Protein AF-0000000067924666 (afdb_homodimer)

Organism: Mesorhizobium plurifarium (NCBI:txid69974)

Foldseek 3Di:
DAEDEQVVCVVPVVVVLVVQQPPKYFYDDPRHGPDIDHDPVVVVVVVVVVVVVVVVVVVVVCVVVVVVVVVVVVVVVVVVVVVVVVVVD/DAEDEQVVCVVPVVVVLVVQQPPKYFYDDPRHGPDIDHDPVVVVVVVVVVVVVVVVVVVVVCVVVVVVVVVVVVVVVVVVVVVVVVVVD

pLDDT: mean 82.99, std 16.78, range [41.41, 98.75]

Secondary structure (DSSP, 8-state):
-EEEEHHHHHHTHHHHHHHTTTS-EEEEETTEEEEEEE-HHHHHHHHHHHHHHHHHHHHHHHHHHHHHHHHHHHHHHHHHHHHHHHHT-/-EEEEHHHHHHTHHHHHHHTTTS-EEEEETTEEEEEEE-HHHHHHHHHHHHHHHHHHHHHHHHHHHHHHHHHHHHHHHHHHHHHHHHT-

Solvent-accessible surface area (backbone atoms only — not comparable to full-atom values): 9248 Å² total; per-residue (Å²): 122,45,78,39,47,47,68,57,43,41,73,43,35,76,59,49,55,56,49,18,72,77,37,43,33,36,28,25,50,96,88,35,67,56,23,32,37,30,19,47,67,58,48,52,51,31,50,50,29,43,51,52,53,48,53,54,46,48,50,49,49,46,49,52,52,49,48,51,53,49,54,54,51,52,50,50,54,54,50,51,60,56,52,55,62,62,65,73,107,122,44,79,38,50,47,69,57,44,40,73,42,34,74,58,48,58,55,48,20,72,78,37,44,32,37,29,24,50,96,88,36,67,56,23,32,39,29,18,46,66,57,48,51,52,33,50,50,30,42,51,53,52,48,52,55,47,46,50,49,50,46,48,50,50,48,48,51,52,50,53,53,52,51,50,50,54,54,49,51,60,56,55,57,63,62,61,73,108

InterPro domains:
  IPR006442 Type II toxin-antitoxin system, antitoxin Phd/YefM [PF02604] (1-68)
  IPR036165 YefM-like superfamily [SSF143120] (1-57)

Sequence (178 aa):
MREVPATEFARNFGRYREIVQREPVAVMSHGRPTGYFVSAVEYEDLQRYKNLARQSFATKDLTLDEIEMITNSRMSSEHDHLNALLDEKMREVPATEFARNFGRYREIVQREPVAVMSHGRPTGYFVSAVEYEDLQRYKNLARQSFATKDLTLDEIEMITNSRMSSEHDHLNALLDEK

Structure (mmCIF, N/CA/C/O backbone):
data_AF-0000000067924666-model_v1
#
loop_
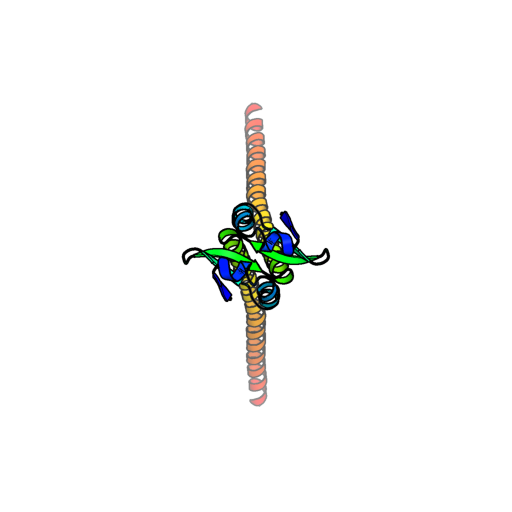_entity.id
_entity.type
_entity.pdbx_description
1 polymer Antitoxin
#
loop_
_atom_site.group_PDB
_atom_site.id
_atom_site.type_symbol
_atom_site.label_atom_id
_atom_site.label_alt_id
_atom_site.label_comp_id
_atom_site.label_asym_id
_atom_site.label_entity_id
_atom_site.label_seq_id
_atom_site.pdbx_PDB_ins_code
_atom_site.Cartn_x
_atom_site.Cartn_y
_atom_site.Cartn_z
_atom_site.occupancy
_atom_site.B_iso_or_equiv
_atom_site.auth_seq_id
_atom_site.auth_comp_id
_atom_site.auth_asym_id
_atom_site.auth_atom_id
_atom_site.pdbx_PDB_model_num
ATOM 1 N N . MET A 1 1 ? 4.555 -6.746 10.297 1 90.94 1 MET A N 1
ATOM 2 C CA . MET A 1 1 ? 4.695 -7.008 8.867 1 90.94 1 MET A CA 1
ATOM 3 C C . MET A 1 1 ? 5.344 -8.367 8.617 1 90.94 1 MET A C 1
ATOM 5 O O . MET A 1 1 ? 6.219 -8.789 9.383 1 90.94 1 MET A O 1
ATOM 9 N N . ARG A 1 2 ? 4.875 -9.156 7.492 1 96.62 2 ARG A N 1
ATOM 10 C CA . ARG A 1 2 ? 5.414 -10.469 7.148 1 96.62 2 ARG A CA 1
ATOM 11 C C . ARG A 1 2 ? 6.266 -10.398 5.887 1 96.62 2 ARG A C 1
ATOM 13 O O . ARG A 1 2 ? 5.879 -9.766 4.902 1 96.62 2 ARG A O 1
ATOM 20 N N . GLU A 1 3 ? 7.445 -11.141 6.012 1 98.31 3 GLU A N 1
ATOM 21 C CA . GLU A 1 3 ? 8.312 -11.227 4.84 1 98.31 3 GLU A CA 1
ATOM 22 C C . GLU A 1 3 ? 8.266 -12.617 4.219 1 98.31 3 GLU A C 1
ATOM 24 O O . GLU A 1 3 ? 8.344 -13.625 4.934 1 98.31 3 GLU A O 1
ATOM 29 N N . VAL A 1 4 ? 8.133 -12.672 2.91 1 98.44 4 VAL A N 1
ATOM 30 C CA . VAL A 1 4 ? 8.008 -13.969 2.242 1 98.44 4 VAL A CA 1
ATOM 31 C C . VAL A 1 4 ? 8.766 -13.938 0.914 1 98.44 4 VAL A C 1
ATOM 33 O O . VAL A 1 4 ? 8.734 -12.922 0.203 1 98.44 4 VAL A O 1
ATOM 36 N N . PRO A 1 5 ? 9.5 -15.016 0.614 1 98.44 5 PRO A N 1
ATOM 37 C CA . PRO A 1 5 ? 10.086 -15.086 -0.726 1 98.44 5 PRO A CA 1
ATOM 38 C C . PRO A 1 5 ? 9.039 -15.039 -1.835 1 98.44 5 PRO A C 1
ATOM 40 O O . PRO A 1 5 ? 7.953 -15.609 -1.69 1 98.44 5 PRO A O 1
ATOM 43 N N . ALA A 1 6 ? 9.414 -14.383 -2.943 1 98.19 6 ALA A N 1
ATOM 44 C CA . ALA A 1 6 ? 8.508 -14.203 -4.07 1 98.19 6 ALA A CA 1
ATOM 45 C C . ALA A 1 6 ? 7.934 -15.539 -4.539 1 98.19 6 ALA A C 1
ATOM 47 O O . ALA A 1 6 ? 6.742 -15.641 -4.832 1 98.19 6 ALA A O 1
ATOM 48 N N . THR A 1 7 ? 8.758 -16.578 -4.543 1 97.31 7 THR A N 1
ATOM 49 C CA . THR A 1 7 ? 8.352 -17.891 -5.012 1 97.31 7 THR A CA 1
ATOM 50 C C . THR A 1 7 ? 7.316 -18.5 -4.074 1 97.31 7 THR A C 1
ATOM 52 O O . THR A 1 7 ? 6.309 -19.047 -4.523 1 97.31 7 THR A O 1
ATOM 55 N N . GLU A 1 8 ? 7.547 -18.344 -2.854 1 98.12 8 GLU A N 1
ATOM 56 C CA . GLU A 1 8 ? 6.613 -18.859 -1.852 1 98.12 8 GLU A CA 1
ATOM 57 C C . GLU A 1 8 ? 5.297 -18.078 -1.892 1 98.12 8 GLU A C 1
ATOM 59 O O . GLU A 1 8 ? 4.219 -18.688 -1.799 1 98.12 8 GLU A O 1
ATOM 64 N N . PHE A 1 9 ? 5.336 -16.844 -2.061 1 98.62 9 PHE A N 1
ATOM 65 C CA . PHE A 1 9 ? 4.168 -15.977 -2.146 1 98.62 9 PHE A CA 1
ATOM 66 C C . PHE A 1 9 ? 3.264 -16.391 -3.299 1 98.62 9 PHE A C 1
ATOM 68 O O . PHE A 1 9 ? 2.062 -16.594 -3.111 1 98.62 9 PHE A O 1
ATOM 75 N N . ALA A 1 10 ? 3.895 -16.531 -4.43 1 97.69 10 ALA A N 1
ATOM 76 C CA . ALA A 1 10 ? 3.135 -16.859 -5.629 1 97.69 10 ALA A CA 1
ATOM 77 C C . ALA A 1 10 ? 2.523 -18.25 -5.523 1 97.69 10 ALA A C 1
ATOM 79 O O . ALA A 1 10 ? 1.371 -18.469 -5.91 1 97.69 10 ALA A O 1
ATOM 80 N N . ARG A 1 11 ? 3.254 -19.141 -4.922 1 97.81 11 ARG A N 1
ATOM 81 C CA . ARG A 1 11 ? 2.836 -20.531 -4.84 1 97.81 11 ARG A CA 1
ATOM 82 C C . ARG A 1 11 ? 1.691 -20.703 -3.848 1 97.81 11 ARG A C 1
ATOM 84 O O . ARG A 1 11 ? 0.819 -21.562 -4.035 1 97.81 11 ARG A O 1
ATOM 91 N N . ASN A 1 12 ? 1.732 -19.969 -2.844 1 98.06 12 ASN A N 1
ATOM 92 C CA . ASN A 1 12 ? 0.733 -20.078 -1.787 1 98.06 12 ASN A CA 1
ATOM 93 C C . ASN A 1 12 ? -0.087 -18.797 -1.655 1 98.06 12 ASN A C 1
ATOM 95 O O . ASN A 1 12 ? -0.368 -18.344 -0.543 1 98.06 12 ASN A O 1
ATOM 99 N N . PHE A 1 13 ? -0.449 -18.281 -2.746 1 98.31 13 PHE A N 1
ATOM 100 C CA . PHE A 1 13 ? -1.095 -16.984 -2.754 1 98.31 13 PHE A CA 1
ATOM 101 C C . PHE A 1 13 ? -2.375 -17 -1.928 1 98.31 13 PHE A C 1
ATOM 103 O O . PHE A 1 13 ? -2.688 -16.031 -1.228 1 98.31 13 PHE A O 1
ATOM 110 N N . GLY A 1 14 ? -3.143 -18.016 -2.072 1 97.19 14 GLY A N 1
ATOM 111 C CA . GLY A 1 14 ? -4.367 -18.141 -1.299 1 97.19 14 GLY A CA 1
ATOM 112 C C . GLY A 1 14 ? -4.164 -17.906 0.185 1 97.19 14 GLY A C 1
ATOM 113 O O . GLY A 1 14 ? -4.984 -17.25 0.831 1 97.19 14 GLY A O 1
ATOM 114 N N . ARG A 1 15 ? -3.094 -18.406 0.68 1 97.75 15 ARG A N 1
ATOM 115 C CA . ARG A 1 15 ? -2.736 -18.219 2.082 1 97.75 15 ARG A CA 1
ATOM 116 C C . ARG A 1 15 ? -2.412 -16.75 2.377 1 97.75 15 ARG A C 1
ATOM 118 O O . ARG A 1 15 ? -2.889 -16.203 3.367 1 97.75 15 ARG A O 1
ATOM 125 N N . TYR A 1 16 ? -1.692 -16.172 1.519 1 97.94 16 TYR A N 1
ATOM 126 C CA . TYR A 1 16 ? -1.217 -14.812 1.765 1 97.94 16 TYR A CA 1
ATOM 127 C C . TYR A 1 16 ? -2.33 -13.797 1.545 1 97.94 16 TYR A C 1
ATOM 129 O O . TYR A 1 16 ? -2.34 -12.734 2.17 1 97.94 16 TYR A O 1
ATOM 137 N N . ARG A 1 17 ? -3.256 -14.188 0.761 1 97 17 ARG A N 1
ATOM 138 C CA . ARG A 1 17 ? -4.457 -13.367 0.621 1 97 17 ARG A CA 1
ATOM 139 C C . ARG A 1 17 ? -5.199 -13.258 1.949 1 97 17 ARG A C 1
ATOM 141 O O . ARG A 1 17 ? -5.805 -12.219 2.242 1 97 17 ARG A O 1
ATOM 148 N N . GLU A 1 18 ? -5.121 -14.281 2.719 1 97.38 18 GLU A N 1
ATOM 149 C CA . GLU A 1 18 ? -5.727 -14.266 4.047 1 97.38 18 GLU A CA 1
ATOM 150 C C . GLU A 1 18 ? -4.863 -13.5 5.043 1 97.38 18 GLU A C 1
ATOM 152 O O . GLU A 1 18 ? -5.371 -12.672 5.801 1 97.38 18 GLU A O 1
ATOM 157 N N . ILE A 1 19 ? -3.643 -13.703 5.023 1 97.94 19 ILE A N 1
ATOM 158 C CA . ILE A 1 19 ? -2.689 -13.117 5.957 1 97.94 19 ILE A CA 1
ATOM 159 C C . ILE A 1 19 ? -2.697 -11.594 5.82 1 97.94 19 ILE A C 1
ATOM 161 O O . ILE A 1 19 ? -2.625 -10.875 6.82 1 97.94 19 ILE A O 1
ATOM 165 N N . VAL A 1 20 ? -2.9 -11.102 4.684 1 98 20 VAL A N 1
ATOM 166 C CA . VAL A 1 20 ? -2.768 -9.68 4.387 1 98 20 VAL A CA 1
ATOM 167 C C . VAL A 1 20 ? -3.912 -8.906 5.039 1 98 20 VAL A C 1
ATO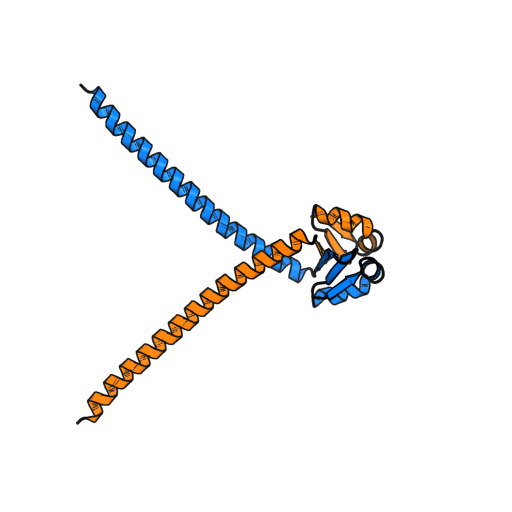M 169 O O . VAL A 1 20 ? -3.812 -7.695 5.246 1 98 20 VAL A O 1
ATOM 172 N N . GLN A 1 21 ? -5.023 -9.594 5.402 1 97.31 21 GLN A N 1
ATOM 173 C CA . GLN A 1 21 ? -6.148 -8.938 6.066 1 97.31 21 GLN A CA 1
ATOM 174 C C . GLN A 1 21 ? -5.781 -8.516 7.484 1 97.31 21 GLN A C 1
ATOM 176 O O . GLN A 1 21 ? -6.461 -7.684 8.086 1 97.31 21 GLN A O 1
ATOM 181 N N . ARG A 1 22 ? -4.68 -9.07 7.945 1 96.81 22 ARG A N 1
ATOM 182 C CA . ARG A 1 22 ? -4.258 -8.773 9.305 1 96.81 22 ARG A CA 1
ATOM 183 C C . ARG A 1 22 ? -2.99 -7.926 9.312 1 96.81 22 ARG A C 1
ATOM 185 O O . ARG A 1 22 ? -2.797 -7.09 10.195 1 96.81 22 ARG A O 1
ATOM 192 N N . GLU A 1 23 ? -2.166 -8.219 8.375 1 97.62 23 GLU A N 1
ATOM 193 C CA . GLU A 1 23 ? -0.906 -7.488 8.305 1 97.62 23 GLU A CA 1
ATOM 194 C C . GLU A 1 23 ? -0.357 -7.477 6.879 1 97.62 23 GLU A C 1
ATOM 196 O O . GLU A 1 23 ? -0.545 -8.438 6.129 1 97.62 23 GLU A O 1
ATOM 201 N N . PRO A 1 24 ? 0.387 -6.434 6.531 1 98.12 24 PRO A N 1
ATOM 202 C CA . PRO A 1 24 ? 0.996 -6.398 5.199 1 98.12 24 PRO A CA 1
ATOM 203 C C . PRO A 1 24 ? 2.043 -7.492 4.996 1 98.12 24 PRO A C 1
ATOM 205 O O . PRO A 1 24 ? 2.645 -7.961 5.969 1 98.12 24 PRO A O 1
ATOM 208 N N . VAL A 1 25 ? 2.207 -7.816 3.693 1 98.69 25 VAL A N 1
ATOM 209 C CA . VAL A 1 25 ? 3.193 -8.836 3.35 1 98.69 25 VAL A CA 1
ATOM 210 C C . VAL A 1 25 ? 4.254 -8.234 2.428 1 98.69 25 V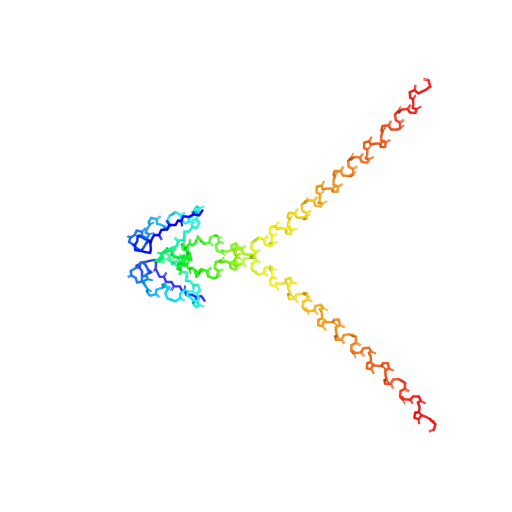AL A C 1
ATOM 212 O O . VAL A 1 25 ? 3.934 -7.73 1.348 1 98.69 25 VAL A O 1
ATOM 215 N N . ALA A 1 26 ? 5.512 -8.336 2.912 1 98.75 26 ALA A N 1
ATOM 216 C CA . ALA A 1 26 ? 6.656 -7.965 2.08 1 98.75 26 ALA A CA 1
ATOM 217 C C . ALA A 1 26 ? 7.113 -9.141 1.225 1 98.75 26 ALA A C 1
ATOM 219 O O . ALA A 1 26 ? 7.508 -10.188 1.752 1 98.75 26 ALA A O 1
ATOM 220 N N . VAL A 1 27 ? 7.008 -8.922 -0.031 1 98.75 27 VAL A N 1
ATOM 221 C CA . VAL A 1 27 ? 7.434 -9.945 -0.974 1 98.75 27 VAL A CA 1
ATOM 222 C C . VAL A 1 27 ? 8.898 -9.727 -1.355 1 98.75 27 VAL A C 1
ATOM 224 O O . VAL A 1 27 ? 9.242 -8.688 -1.927 1 98.75 27 VAL A O 1
ATOM 227 N N . MET A 1 28 ? 9.742 -10.797 -1.06 1 98.62 28 MET A N 1
ATOM 228 C CA . MET A 1 28 ? 11.188 -10.641 -1.137 1 98.62 28 MET A CA 1
ATOM 229 C C . MET A 1 28 ? 11.742 -11.32 -2.385 1 98.62 28 MET A C 1
ATOM 231 O O . MET A 1 28 ? 11.266 -12.391 -2.779 1 98.62 28 MET A O 1
ATOM 235 N N . SER A 1 29 ? 12.656 -10.633 -2.973 1 96.88 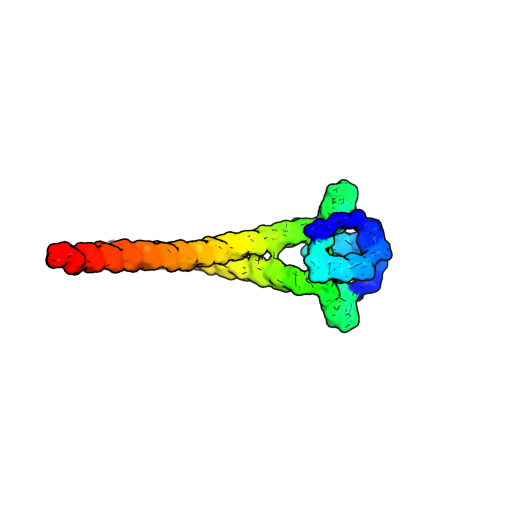29 SER A N 1
ATOM 236 C CA . SER A 1 29 ? 13.484 -11.188 -4.039 1 96.88 29 SER A CA 1
ATOM 237 C C . SER A 1 29 ? 14.961 -10.875 -3.811 1 96.88 29 SER A C 1
ATOM 239 O O . SER A 1 29 ? 15.336 -9.719 -3.605 1 96.88 29 SER A O 1
ATOM 241 N N . HIS A 1 30 ? 15.781 -11.836 -3.828 1 95.44 30 HIS A N 1
ATOM 242 C CA . HIS A 1 30 ? 17.219 -11.703 -3.627 1 95.44 30 HIS A CA 1
ATOM 243 C C . HIS A 1 30 ? 17.531 -10.922 -2.355 1 95.44 30 HIS A C 1
ATOM 245 O O . HIS A 1 30 ? 18.391 -10.039 -2.355 1 95.44 30 HIS A O 1
ATOM 251 N N . GLY A 1 31 ? 16.688 -11.102 -1.442 1 93.69 31 GLY A N 1
ATOM 252 C CA . GLY A 1 31 ? 16.938 -10.523 -0.13 1 93.69 31 GLY A CA 1
ATOM 253 C C . GLY A 1 31 ? 16.406 -9.117 0.015 1 93.69 31 GLY A C 1
ATOM 254 O O . GLY A 1 31 ? 16.625 -8.469 1.042 1 93.69 31 GLY A O 1
ATOM 255 N N . ARG A 1 32 ? 15.711 -8.656 -0.961 1 95.69 32 ARG A N 1
ATOM 256 C CA . ARG A 1 32 ? 15.156 -7.309 -0.929 1 95.69 32 ARG A CA 1
ATOM 257 C C . ARG A 1 32 ? 13.664 -7.324 -1.267 1 95.69 32 ARG A C 1
ATOM 259 O O . ARG A 1 32 ? 13.203 -8.195 -2.006 1 95.69 32 ARG A O 1
ATOM 266 N N . PRO A 1 33 ? 12.977 -6.375 -0.749 1 97.25 33 PRO A N 1
ATOM 267 C CA . PRO A 1 33 ? 11.555 -6.328 -1.11 1 97.25 33 PRO A CA 1
ATOM 268 C C . PRO A 1 33 ? 11.328 -5.914 -2.562 1 97.25 33 PRO A C 1
ATOM 270 O O . PRO A 1 33 ? 11.867 -4.898 -3.008 1 97.25 33 PRO A O 1
ATOM 273 N N . THR A 1 34 ? 10.641 -6.648 -3.203 1 95.81 34 THR A N 1
ATOM 274 C CA . THR A 1 34 ? 10.32 -6.336 -4.59 1 95.81 34 THR A CA 1
ATOM 275 C C . THR A 1 34 ? 8.914 -5.746 -4.699 1 95.81 34 THR A C 1
ATOM 277 O O . THR A 1 34 ? 8.562 -5.152 -5.719 1 95.81 34 THR A O 1
ATOM 280 N N . GLY A 1 35 ? 8.094 -5.941 -3.678 1 98.5 35 GLY A N 1
ATOM 281 C CA . GLY A 1 35 ? 6.742 -5.418 -3.58 1 98.5 35 GLY A CA 1
ATOM 282 C C . GLY A 1 35 ? 6.062 -5.766 -2.271 1 98.5 35 GLY A C 1
ATOM 283 O O . GLY A 1 35 ? 6.613 -6.508 -1.455 1 98.5 35 GLY A O 1
ATOM 284 N N . TYR A 1 36 ? 4.906 -5.148 -2.117 1 98.75 36 TYR A N 1
ATOM 285 C CA . TYR A 1 36 ? 4.098 -5.371 -0.923 1 98.75 36 TYR A CA 1
ATOM 286 C C . TYR A 1 36 ? 2.656 -5.711 -1.294 1 98.75 36 TYR A C 1
ATOM 288 O O . TYR A 1 36 ? 2.082 -5.102 -2.199 1 98.75 36 TYR A O 1
ATOM 296 N N . PHE A 1 37 ? 2.168 -6.664 -0.659 1 98.75 37 PHE A N 1
ATOM 297 C CA . PHE A 1 37 ? 0.76 -7.023 -0.767 1 98.75 37 PHE A CA 1
ATOM 298 C C . PHE A 1 37 ? -0.008 -6.578 0.472 1 98.75 37 PHE A C 1
ATOM 300 O O . PHE A 1 37 ? 0.384 -6.891 1.599 1 98.75 37 PHE A O 1
ATOM 307 N N . VAL A 1 38 ? -1.027 -5.773 0.232 1 98.38 38 VAL A N 1
ATOM 308 C CA . VAL A 1 38 ? -1.782 -5.184 1.33 1 98.38 38 VAL A CA 1
ATOM 309 C C . VAL A 1 38 ? -3.275 -5.418 1.117 1 98.38 38 VAL A C 1
ATOM 311 O O . VAL A 1 38 ? -3.725 -5.609 -0.015 1 98.38 38 VAL A O 1
ATOM 314 N N . SER A 1 39 ? -3.998 -5.379 2.182 1 98.25 39 SER A N 1
ATOM 315 C CA . SER A 1 39 ? -5.445 -5.535 2.08 1 98.25 39 SER A CA 1
ATOM 316 C C . SER A 1 39 ? -6.086 -4.328 1.405 1 98.25 39 SER A C 1
ATOM 318 O O . SER A 1 39 ? -5.465 -3.266 1.305 1 98.25 39 SER A O 1
ATOM 320 N N . ALA A 1 40 ? -7.273 -4.535 1.021 1 97.5 40 ALA A N 1
ATOM 321 C CA . ALA A 1 40 ? -8.023 -3.432 0.43 1 97.5 40 ALA A CA 1
ATOM 322 C C . ALA A 1 40 ? -8.227 -2.303 1.437 1 97.5 40 ALA A C 1
ATOM 324 O O . ALA A 1 40 ? -8.094 -1.125 1.092 1 97.5 40 ALA A O 1
ATOM 325 N N . VAL A 1 41 ? -8.5 -2.631 2.594 1 96.19 41 VAL A N 1
ATOM 326 C CA . VAL A 1 41 ? -8.75 -1.656 3.648 1 96.19 41 VAL A CA 1
ATOM 327 C C . VAL A 1 41 ? -7.488 -0.848 3.922 1 96.19 41 VAL A C 1
ATOM 329 O O . VAL A 1 41 ? -7.523 0.385 3.945 1 96.19 41 VAL A O 1
ATOM 332 N N . GLU A 1 42 ? -6.395 -1.546 4.062 1 95.5 42 GLU A N 1
ATOM 333 C CA . GLU A 1 42 ? -5.129 -0.869 4.328 1 95.5 42 GLU A CA 1
ATOM 334 C C . GLU A 1 42 ? -4.738 0.05 3.172 1 95.5 42 GLU A C 1
ATOM 336 O O . GLU A 1 42 ? -4.254 1.161 3.393 1 95.5 42 GLU A O 1
ATOM 341 N N . TYR A 1 43 ? -4.969 -0.434 2.045 1 97.12 43 TYR A N 1
ATOM 342 C CA . TYR A 1 43 ? -4.629 0.373 0.879 1 97.12 43 TYR A CA 1
ATOM 343 C C . TYR A 1 43 ? -5.457 1.652 0.84 1 97.12 43 TYR A C 1
ATOM 345 O O . TYR A 1 43 ? -4.93 2.73 0.557 1 97.12 43 TYR A O 1
ATOM 353 N N . GLU A 1 44 ? -6.703 1.56 1.11 1 94.69 44 GLU A N 1
ATOM 354 C CA . GLU A 1 44 ? -7.586 2.721 1.124 1 94.69 44 GLU A CA 1
ATOM 355 C C . GLU A 1 44 ? -7.156 3.729 2.186 1 94.69 44 GLU A C 1
ATOM 357 O O . GLU A 1 44 ? -7.18 4.938 1.947 1 94.69 44 GLU A O 1
ATOM 362 N N . ASP A 1 45 ? -6.809 3.221 3.281 1 93.69 45 ASP A N 1
ATOM 363 C CA . ASP A 1 45 ? -6.309 4.086 4.348 1 93.69 45 ASP A CA 1
ATOM 364 C C . ASP A 1 45 ? -5.051 4.832 3.906 1 93.69 45 ASP A C 1
ATOM 366 O O . ASP A 1 45 ? -4.941 6.043 4.105 1 93.69 45 ASP A O 1
ATOM 370 N N . LEU A 1 46 ? -4.16 4.145 3.307 1 94.19 46 LEU A N 1
ATOM 371 C CA . LEU A 1 46 ? -2.906 4.73 2.838 1 94.19 46 LEU A CA 1
ATOM 372 C C . LEU A 1 46 ? -3.168 5.801 1.782 1 94.19 46 LEU A C 1
ATOM 374 O O . LEU A 1 46 ? -2.518 6.848 1.777 1 94.19 46 LEU A O 1
ATOM 378 N N . GLN A 1 47 ? -4.133 5.469 0.953 1 93.75 47 GLN A N 1
ATOM 379 C CA . GLN A 1 47 ? -4.504 6.441 -0.067 1 93.75 47 GLN A CA 1
ATOM 380 C C . GLN A 1 47 ? -5.094 7.699 0.563 1 93.75 47 GLN A C 1
ATOM 382 O O . GLN A 1 47 ? -4.84 8.812 0.095 1 93.75 47 GLN A O 1
ATOM 387 N N . ARG A 1 48 ? -5.879 7.516 1.547 1 92.56 48 ARG A N 1
ATOM 388 C CA . ARG A 1 48 ? -6.465 8.648 2.252 1 92.56 48 ARG A CA 1
ATOM 389 C C . ARG A 1 48 ? -5.379 9.547 2.84 1 92.56 48 ARG A C 1
ATOM 391 O O . ARG A 1 48 ? -5.445 10.773 2.721 1 92.56 48 ARG A O 1
ATOM 398 N N . TYR A 1 49 ? -4.41 8.922 3.406 1 89.25 49 TYR A N 1
ATOM 399 C CA . TYR A 1 49 ? -3.301 9.68 3.98 1 89.25 49 TYR A CA 1
ATOM 400 C C . TYR A 1 49 ? -2.543 10.438 2.898 1 89.25 49 TYR A C 1
ATOM 402 O O . TYR A 1 49 ? -2.141 11.586 3.105 1 89.25 49 TYR A O 1
ATOM 410 N N . LYS A 1 50 ? -2.314 9.836 1.831 1 89.62 50 LYS A N 1
ATOM 411 C CA . LYS A 1 50 ? -1.627 10.461 0.704 1 89.62 50 LYS A CA 1
ATOM 412 C C . LYS A 1 50 ? -2.393 11.68 0.198 1 89.62 50 LYS A C 1
ATOM 414 O O . LYS A 1 50 ? -1.803 12.734 -0.049 1 89.62 50 LYS A O 1
ATOM 419 N N . ASN A 1 51 ? -3.709 11.516 0.131 1 89.69 51 ASN A N 1
ATOM 420 C CA . ASN A 1 51 ? -4.555 12.602 -0.355 1 89.69 51 ASN A CA 1
ATOM 421 C C . ASN A 1 51 ? -4.578 13.773 0.619 1 89.69 51 ASN A C 1
ATOM 423 O O . ASN A 1 51 ? -4.559 14.938 0.201 1 89.69 51 ASN A O 1
ATOM 427 N N . LEU A 1 52 ? -4.59 13.43 1.802 1 83.81 52 LEU A N 1
ATOM 428 C CA . LEU A 1 52 ? -4.562 14.461 2.832 1 83.81 52 LEU A CA 1
ATOM 429 C C . LEU A 1 52 ? -3.264 15.258 2.77 1 83.81 52 LEU A C 1
ATOM 431 O O . LEU A 1 52 ? -3.277 16.484 2.873 1 83.81 52 LEU A O 1
ATOM 435 N N . ALA A 1 53 ? -2.219 14.57 2.572 1 82.31 53 ALA A N 1
ATOM 436 C CA . ALA A 1 53 ? -0.907 15.203 2.496 1 82.31 53 ALA A CA 1
ATOM 437 C C . ALA A 1 53 ? -0.804 16.109 1.268 1 82.31 53 ALA A C 1
ATOM 439 O O . ALA A 1 53 ? -0.204 17.188 1.326 1 82.31 53 ALA A O 1
ATOM 440 N N . ARG A 1 54 ? -1.358 15.734 0.236 1 82.31 54 ARG A N 1
ATOM 441 C CA . ARG A 1 54 ? -1.319 16.5 -1.005 1 82.31 54 ARG A CA 1
ATOM 442 C C . ARG A 1 54 ? -2.154 17.781 -0.89 1 82.31 54 ARG A C 1
ATOM 444 O O . ARG A 1 54 ? -1.779 18.828 -1.422 1 82.31 54 ARG A O 1
ATOM 451 N N . GLN A 1 55 ? -3.264 17.641 -0.297 1 82.38 55 GLN A N 1
ATOM 452 C CA . GLN A 1 55 ? -4.133 18.797 -0.119 1 82.38 55 GLN A CA 1
ATOM 453 C C . GLN A 1 55 ? -3.473 19.844 0.776 1 82.38 55 GLN A C 1
ATOM 455 O O . GLN A 1 55 ? -3.588 21.047 0.522 1 82.38 55 GLN A O 1
ATOM 460 N N . SER A 1 56 ? -2.764 19.359 1.717 1 77.06 56 SER A N 1
ATOM 461 C CA . SER A 1 56 ? -2.076 20.281 2.621 1 77.06 56 SER A CA 1
ATOM 462 C C . SER A 1 56 ? -0.936 21 1.913 1 77.06 56 SER A C 1
ATOM 464 O O . SER A 1 56 ? -0.719 22.188 2.131 1 77.06 56 SER A O 1
ATOM 466 N N . PHE A 1 57 ? -0.301 20.328 1.041 1 71.62 57 PHE A N 1
ATOM 467 C CA . PHE A 1 57 ? 0.802 20.906 0.287 1 71.62 57 PHE A CA 1
ATOM 468 C C . PHE A 1 57 ? 0.28 21.828 -0.809 1 71.62 57 PHE A C 1
ATOM 470 O O . PHE A 1 57 ? 0.879 22.875 -1.09 1 71.62 57 PHE A O 1
ATOM 477 N N . ALA A 1 58 ? -0.764 21.328 -1.343 1 73.88 58 ALA A N 1
ATOM 478 C CA . ALA A 1 58 ? -1.377 22.141 -2.387 1 73.88 58 ALA A CA 1
ATOM 479 C C . ALA A 1 58 ? -1.862 23.484 -1.823 1 73.88 58 ALA A C 1
ATOM 481 O O . ALA A 1 58 ? -1.699 24.531 -2.457 1 73.88 58 ALA A O 1
ATOM 482 N N . THR A 1 59 ? -2.402 23.406 -0.725 1 66.88 59 THR A N 1
ATOM 483 C CA . THR A 1 59 ? -2.859 24.641 -0.099 1 66.88 59 THR A CA 1
ATOM 484 C C . THR A 1 59 ? -1.676 25.531 0.265 1 66.88 59 THR A C 1
ATOM 486 O O . THR A 1 59 ? -1.737 26.75 0.102 1 66.88 59 THR A O 1
ATOM 489 N N . LYS A 1 60 ? -0.619 24.844 0.718 1 67.44 60 LYS A N 1
ATOM 490 C CA . LYS A 1 60 ? 0.565 25.609 1.085 1 67.44 60 LYS A CA 1
ATOM 491 C C . LYS A 1 60 ? 1.21 26.25 -0.143 1 67.44 60 LYS A C 1
ATOM 493 O O . LYS A 1 60 ? 1.64 27.406 -0.099 1 67.44 60 LYS A O 1
ATOM 498 N N . ASP A 1 61 ? 1.25 25.453 -1.153 1 65.62 61 ASP A N 1
ATOM 499 C CA . ASP A 1 61 ? 1.804 25.953 -2.408 1 65.62 61 ASP A CA 1
ATOM 500 C C . ASP A 1 61 ? 0.922 27.047 -2.998 1 65.62 61 ASP A C 1
ATOM 502 O O . ASP A 1 61 ? 1.427 28.016 -3.564 1 65.62 61 ASP A O 1
ATOM 506 N N . LEU A 1 62 ? -0.353 26.797 -2.857 1 64.94 62 LEU A N 1
ATOM 507 C CA . LEU A 1 62 ? -1.297 27.797 -3.326 1 64.94 62 LEU A CA 1
ATOM 508 C C . LEU A 1 62 ? -1.142 29.094 -2.541 1 64.94 62 LEU A C 1
ATOM 510 O O . LEU A 1 62 ? -1.19 30.188 -3.117 1 64.94 62 LEU A O 1
ATOM 514 N N . THR A 1 63 ? -0.873 28.859 -1.296 1 63.19 63 THR A N 1
ATOM 515 C CA . THR A 1 63 ? -0.736 30.031 -0.457 1 63.19 63 THR A CA 1
ATOM 516 C C . THR A 1 63 ? 0.535 30.812 -0.81 1 63.19 63 THR A C 1
ATOM 518 O O . THR A 1 63 ? 0.535 32.031 -0.838 1 63.19 63 THR A O 1
ATOM 521 N N . LEU A 1 64 ? 1.531 30 -1.153 1 61.5 64 LEU A N 1
ATOM 522 C CA . LEU A 1 64 ? 2.779 30.656 -1.522 1 61.5 64 LEU A CA 1
ATOM 523 C C . LEU A 1 64 ? 2.652 31.344 -2.879 1 61.5 64 LEU A C 1
ATOM 525 O O . LEU A 1 64 ? 3.145 32.469 -3.062 1 61.5 64 LEU A O 1
ATOM 529 N N . ASP A 1 65 ? 2.033 30.656 -3.768 1 63.09 65 ASP A N 1
ATOM 530 C CA . ASP A 1 65 ? 1.803 31.25 -5.082 1 63.09 65 ASP A CA 1
ATOM 531 C C . ASP A 1 65 ? 0.834 32.438 -4.992 1 63.09 65 ASP A C 1
ATOM 533 O O . ASP A 1 65 ? 1.011 33.438 -5.676 1 63.09 65 ASP A O 1
ATOM 537 N N . GLU A 1 66 ? -0.119 32.25 -4.176 1 64.56 66 GLU A N 1
ATOM 538 C CA . GLU A 1 66 ? -1.083 33.312 -3.982 1 64.56 66 GLU A CA 1
ATOM 539 C C . GLU A 1 66 ? -0.43 34.531 -3.32 1 64.56 66 GLU A C 1
ATOM 541 O O . GLU A 1 66 ? -0.734 35.688 -3.666 1 64.56 66 GLU A O 1
ATOM 546 N N . ILE A 1 67 ? 0.465 34.375 -2.48 1 64.81 67 ILE A N 1
ATOM 547 C CA . ILE A 1 67 ? 1.195 35.469 -1.836 1 64.81 67 ILE A CA 1
ATOM 548 C C . ILE A 1 67 ? 2.078 36.188 -2.861 1 64.81 67 ILE A C 1
ATOM 550 O O . ILE A 1 67 ? 2.15 37.406 -2.881 1 64.81 67 ILE A O 1
ATOM 554 N N . GLU A 1 68 ? 2.68 35.375 -3.658 1 60.47 68 GLU A N 1
ATOM 555 C CA . GLU A 1 68 ? 3.541 35.969 -4.688 1 60.47 68 GLU A CA 1
ATOM 556 C C . GLU A 1 68 ? 2.729 36.75 -5.715 1 60.47 68 GLU A C 1
ATOM 558 O O . GLU A 1 68 ? 3.158 37.812 -6.176 1 60.47 68 GLU A O 1
ATOM 563 N N . MET A 1 69 ? 1.566 36.281 -6.055 1 62.59 69 MET A N 1
ATOM 564 C CA . MET A 1 69 ? 0.694 36.938 -7.012 1 62.59 69 MET A CA 1
ATOM 565 C C . MET A 1 69 ? 0.165 38.25 -6.441 1 62.59 69 MET A C 1
ATOM 567 O O . MET A 1 69 ? 0.07 39.25 -7.156 1 62.59 69 MET A O 1
ATOM 571 N N . ILE A 1 70 ? -0.052 38.312 -5.234 1 63.16 70 ILE A N 1
ATOM 572 C CA . ILE A 1 70 ? -0.55 39.531 -4.555 1 63.16 70 ILE A CA 1
ATOM 573 C C . ILE A 1 70 ? 0.576 40.531 -4.41 1 63.16 70 ILE A C 1
ATOM 575 O O . ILE A 1 70 ? 0.38 41.719 -4.672 1 63.16 70 ILE A O 1
ATOM 579 N N . THR A 1 71 ? 1.727 40.062 -4.023 1 61.97 71 THR A N 1
ATOM 580 C CA . THR A 1 71 ? 2.863 40.938 -3.861 1 61.97 71 THR A CA 1
ATOM 581 C C . THR A 1 71 ? 3.285 41.531 -5.203 1 61.97 71 THR A C 1
ATOM 583 O O . THR A 1 71 ? 3.59 42.719 -5.297 1 61.97 71 THR A O 1
ATOM 586 N N . ASN A 1 72 ? 3.211 40.75 -6.195 1 63.12 72 ASN A N 1
ATOM 587 C CA . ASN A 1 72 ? 3.586 41.219 -7.527 1 63.12 72 ASN A CA 1
ATOM 588 C C . ASN A 1 72 ? 2.518 42.125 -8.125 1 63.12 72 ASN A C 1
ATOM 590 O O . ASN A 1 72 ? 2.832 43.062 -8.898 1 63.12 72 ASN A O 1
ATOM 594 N N . SER A 1 73 ? 1.316 41.875 -7.844 1 63.44 73 SER A N 1
ATOM 595 C CA . SER A 1 73 ? 0.229 42.719 -8.312 1 63.44 73 SER A CA 1
ATOM 596 C C . SER A 1 73 ? 0.223 44.062 -7.586 1 63.44 73 SER A C 1
ATOM 598 O O . SER A 1 73 ? -0.102 45.094 -8.18 1 63.44 73 SER A O 1
ATOM 600 N N . ARG A 1 74 ? 0.58 44.031 -6.324 1 59.38 74 ARG A N 1
ATOM 601 C CA . ARG A 1 74 ? 0.67 45.281 -5.555 1 59.38 74 ARG A CA 1
ATOM 602 C C . ARG A 1 74 ? 1.858 46.125 -6.008 1 59.38 74 ARG A C 1
ATOM 604 O O . ARG A 1 74 ? 1.788 47.344 -6.012 1 59.38 74 ARG A O 1
ATOM 611 N N . MET A 1 75 ? 2.898 45.531 -6.367 1 59.41 75 MET A N 1
ATOM 612 C CA . MET A 1 75 ? 4.086 46.25 -6.824 1 59.41 75 MET A CA 1
ATOM 613 C C . MET A 1 75 ? 3.848 46.875 -8.195 1 59.41 75 MET A C 1
ATOM 615 O O . MET A 1 75 ? 4.328 47.969 -8.477 1 59.41 75 MET A O 1
ATOM 619 N N . SER A 1 76 ? 3.15 46.188 -8.883 1 62.38 76 SER A N 1
ATOM 620 C CA . SER A 1 76 ? 2.893 46.719 -10.219 1 62.38 76 SER A CA 1
ATOM 621 C C . SER A 1 76 ? 1.948 47.938 -10.148 1 62.38 76 SER A C 1
ATOM 623 O O . SER A 1 76 ? 2.154 48.938 -10.852 1 62.38 76 SER A O 1
ATOM 625 N N . SER A 1 77 ? 0.959 47.906 -9.328 1 61.09 77 SER A N 1
ATOM 626 C CA . SER A 1 77 ? 0.029 49 -9.195 1 61.09 77 SER A CA 1
ATOM 627 C C . SER A 1 77 ? 0.713 50.219 -8.586 1 61.09 77 SER A C 1
ATOM 629 O O . SER A 1 77 ? 0.436 51.375 -8.977 1 61.09 77 SER A O 1
ATOM 631 N N . GLU A 1 78 ? 1.554 50 -7.699 1 60.03 78 GLU A N 1
ATOM 632 C CA . GLU A 1 78 ? 2.266 51.094 -7.055 1 60.03 78 GLU A CA 1
ATOM 633 C C . GLU A 1 78 ? 3.27 51.75 -8.008 1 60.03 78 GLU A C 1
ATOM 635 O O . GLU A 1 78 ? 3.434 52.969 -8.008 1 60.03 78 GLU A O 1
ATOM 640 N N . HIS A 1 79 ? 3.883 51 -8.766 1 65.06 79 HIS A N 1
ATOM 641 C CA . HIS A 1 79 ? 4.816 51.531 -9.742 1 65.06 79 HIS A CA 1
ATOM 642 C C . HIS A 1 79 ? 4.086 52.312 -10.828 1 65.06 79 HIS A C 1
ATOM 644 O O . HIS A 1 79 ? 4.586 53.344 -11.305 1 65.06 79 HIS A O 1
ATOM 650 N N . ASP A 1 80 ? 3.066 51.906 -11.188 1 60.66 80 ASP A N 1
ATOM 651 C CA . ASP A 1 80 ? 2.303 52.594 -12.234 1 60.66 80 ASP A CA 1
ATOM 652 C C . ASP A 1 80 ? 1.81 53.969 -11.766 1 60.66 80 ASP A C 1
ATOM 654 O O . ASP A 1 80 ? 1.835 54.938 -12.523 1 60.66 80 ASP A O 1
ATOM 658 N N . HIS A 1 81 ? 1.325 54.094 -10.633 1 60.66 81 HIS A N 1
ATOM 659 C CA . HIS A 1 81 ? 0.858 55.375 -10.07 1 60.66 81 HIS A CA 1
ATOM 660 C C . HIS A 1 81 ? 2.008 56.344 -9.898 1 60.66 81 HIS A C 1
ATOM 662 O O . HIS A 1 81 ? 1.849 57.531 -10.148 1 60.66 81 HIS A O 1
ATOM 668 N N . LEU A 1 82 ? 3.225 55.812 -9.719 1 58.75 82 LEU A N 1
ATOM 669 C CA . LEU A 1 82 ? 4.379 56.688 -9.547 1 58.75 82 LEU A CA 1
ATOM 670 C C . LEU A 1 82 ? 4.855 57.219 -10.898 1 58.75 82 LEU A C 1
ATOM 672 O O . LEU A 1 82 ? 5.207 58.406 -11.016 1 58.75 82 LEU A O 1
ATOM 676 N N . ASN A 1 83 ? 4.773 56.5 -11.859 1 61.81 83 ASN A N 1
ATOM 677 C CA . ASN A 1 83 ? 5.176 56.906 -13.195 1 61.81 83 ASN A CA 1
ATOM 678 C C . ASN A 1 83 ? 4.172 57.906 -13.797 1 61.81 83 ASN A C 1
ATOM 680 O O . ASN A 1 83 ? 4.559 58.844 -14.5 1 61.81 83 ASN A O 1
ATOM 684 N N . ALA A 1 84 ? 2.998 57.75 -13.547 1 59.59 84 ALA A N 1
ATOM 685 C CA . ALA A 1 84 ? 1.949 58.625 -14.07 1 59.59 84 ALA A CA 1
ATOM 686 C C . ALA A 1 84 ? 2.088 60.031 -13.523 1 59.59 84 ALA A C 1
ATOM 688 O O . ALA A 1 84 ? 1.845 61 -14.234 1 59.59 84 ALA A O 1
ATOM 689 N N . LEU A 1 85 ? 2.568 60.281 -12.375 1 56.47 85 LEU A N 1
ATOM 690 C CA . LEU A 1 85 ? 2.75 61.562 -11.758 1 56.47 85 LEU A CA 1
ATOM 691 C C . LEU A 1 85 ? 3.932 62.312 -12.383 1 56.47 85 LEU A C 1
ATOM 693 O O . LEU A 1 85 ? 3.91 63.531 -12.5 1 56.47 85 LEU A O 1
ATOM 697 N N . LEU A 1 86 ? 4.793 61.625 -12.93 1 61.84 86 LEU A N 1
ATOM 698 C CA . LEU A 1 86 ? 5.98 62.25 -13.477 1 61.84 86 LEU A CA 1
ATOM 699 C C . LEU A 1 86 ? 5.727 62.75 -14.898 1 61.84 86 LEU A C 1
ATOM 701 O O . LEU A 1 86 ? 6.336 63.75 -15.336 1 61.84 86 LEU A O 1
ATOM 705 N N . ASP A 1 87 ? 4.867 62.062 -15.508 1 60.47 87 ASP A N 1
ATOM 706 C CA . ASP A 1 87 ? 4.672 62.469 -16.906 1 60.47 87 ASP A CA 1
ATOM 707 C C . ASP A 1 87 ? 3.801 63.719 -17 1 60.47 87 ASP A C 1
ATOM 709 O O . ASP A 1 87 ? 3.715 64.375 -18.047 1 60.47 87 ASP A O 1
ATOM 713 N N . GLU A 1 88 ? 3.055 64.125 -15.922 1 53 88 GLU A N 1
ATOM 714 C CA . GLU A 1 88 ? 2.25 65.312 -16.062 1 53 88 GLU A CA 1
ATOM 715 C C . GLU A 1 88 ? 3.115 66.562 -15.961 1 53 88 GLU A C 1
ATOM 717 O O . GLU A 1 88 ? 2.613 67.688 -16.094 1 53 88 GLU A O 1
ATOM 722 N N . LYS A 1 89 ? 4.422 66.562 -15.867 1 41.41 89 LYS A N 1
ATOM 723 C CA . LYS A 1 89 ? 4.992 67.875 -16.141 1 41.41 89 LYS A CA 1
ATOM 724 C C . LYS A 1 89 ? 5.176 68.125 -17.656 1 41.41 89 LYS A C 1
ATOM 726 O O . LYS A 1 89 ? 5.461 67.125 -18.375 1 41.41 89 LYS A O 1
ATOM 731 N N . MET B 1 1 ? -4.105 2.674 -12.25 1 90.88 1 MET B N 1
ATOM 732 C CA . MET B 1 1 ? -4.141 1.429 -11.492 1 90.88 1 MET B CA 1
ATOM 733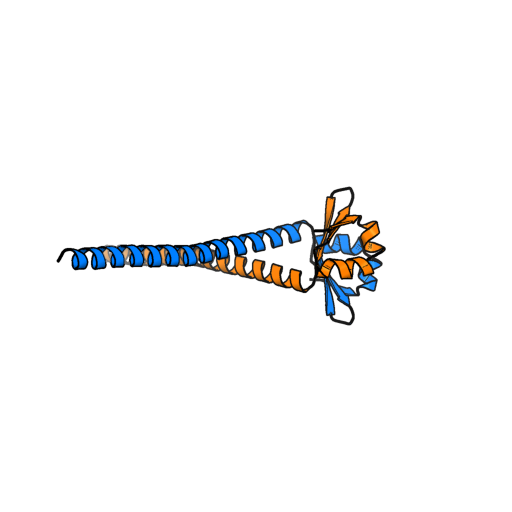 C C . MET B 1 1 ? -4.637 0.276 -12.359 1 90.88 1 MET B C 1
ATOM 735 O O . MET B 1 1 ? -5.504 0.464 -13.211 1 90.88 1 MET B O 1
ATOM 739 N N . ARG B 1 2 ? -4.023 -1.021 -12.172 1 96.69 2 ARG B N 1
ATOM 740 C CA . ARG B 1 2 ? -4.402 -2.205 -12.938 1 96.69 2 ARG B CA 1
ATOM 741 C C . ARG B 1 2 ? -5.199 -3.18 -12.078 1 96.69 2 ARG B C 1
ATOM 743 O O . ARG B 1 2 ? -4.832 -3.445 -10.93 1 96.69 2 ARG B O 1
ATOM 750 N N . GLU B 1 3 ? -6.289 -3.719 -12.766 1 98.31 3 GLU B N 1
ATOM 751 C CA . GLU B 1 3 ? -7.086 -4.734 -12.086 1 98.31 3 GLU B CA 1
ATOM 752 C C . GLU B 1 3 ? -6.863 -6.113 -12.695 1 98.31 3 GLU B C 1
ATOM 754 O O . GLU B 1 3 ? -6.875 -6.266 -13.922 1 98.31 3 GLU B O 1
ATOM 759 N N . VAL B 1 4 ? -6.664 -7.102 -11.844 1 98.44 4 VAL B N 1
ATOM 760 C CA . VAL B 1 4 ? -6.375 -8.445 -12.344 1 98.44 4 VAL B CA 1
ATOM 761 C C . VAL B 1 4 ? -7.059 -9.484 -11.461 1 98.44 4 VAL B C 1
ATOM 763 O O . VAL B 1 4 ? -7.109 -9.328 -10.234 1 98.44 4 VAL B O 1
ATOM 766 N N . PRO B 1 5 ? -7.664 -10.508 -12.094 1 98.44 5 PRO B N 1
ATOM 767 C CA . PRO B 1 5 ? -8.172 -11.609 -11.266 1 98.44 5 PRO B CA 1
ATOM 768 C C . PRO B 1 5 ? -7.086 -12.273 -10.43 1 98.44 5 PRO B C 1
ATOM 770 O O . PRO B 1 5 ? -5.953 -12.43 -10.898 1 98.44 5 PRO B O 1
ATOM 773 N N . ALA B 1 6 ? -7.469 -12.695 -9.227 1 98.19 6 ALA B N 1
ATOM 774 C CA . ALA B 1 6 ? -6.531 -13.312 -8.281 1 98.19 6 ALA B CA 1
ATOM 775 C C . ALA B 1 6 ? -5.801 -14.484 -8.93 1 98.19 6 ALA B C 1
ATOM 777 O O . ALA B 1 6 ? -4.59 -14.641 -8.75 1 98.19 6 ALA B O 1
ATOM 778 N N . THR B 1 7 ? -6.504 -15.281 -9.727 1 97.38 7 THR B N 1
ATOM 779 C CA . THR B 1 7 ? -5.934 -16.453 -10.359 1 97.38 7 THR B CA 1
ATOM 780 C C . THR B 1 7 ? -4.887 -16.062 -11.398 1 97.38 7 THR B C 1
ATOM 782 O O . THR B 1 7 ? -3.803 -16.656 -11.445 1 97.38 7 THR B O 1
ATOM 785 N N . GLU B 1 8 ? -5.191 -15.094 -12.117 1 98.12 8 GLU B N 1
ATOM 786 C CA . GLU B 1 8 ? -4.258 -14.586 -13.125 1 98.12 8 GLU B CA 1
ATOM 787 C C . GLU B 1 8 ? -3.027 -13.961 -12.469 1 98.12 8 GLU B C 1
ATOM 789 O O . GLU B 1 8 ? -1.9 -14.172 -12.922 1 98.12 8 GLU B O 1
ATOM 794 N N . PHE B 1 9 ? -3.189 -13.258 -11.438 1 98.62 9 PHE B N 1
ATOM 795 C CA . PHE B 1 9 ? -2.117 -12.617 -10.688 1 98.62 9 PHE B CA 1
ATOM 796 C C . PHE B 1 9 ? -1.122 -13.648 -10.172 1 98.62 9 PHE B C 1
ATOM 798 O O . PHE B 1 9 ? 0.085 -13.523 -10.391 1 98.62 9 PHE B O 1
ATOM 805 N N . ALA B 1 10 ? -1.681 -14.641 -9.531 1 97.69 10 ALA B N 1
ATOM 806 C CA . ALA B 1 10 ? -0.833 -15.664 -8.93 1 97.69 10 ALA B CA 1
ATOM 807 C C . ALA B 1 10 ? -0.082 -16.453 -10 1 97.69 10 ALA B C 1
ATOM 809 O O . ALA B 1 10 ? 1.104 -16.75 -9.844 1 97.69 10 ALA B O 1
ATOM 810 N N . ARG B 1 11 ? -0.754 -16.672 -11.086 1 97.88 11 ARG B N 1
ATOM 811 C CA . ARG B 1 11 ? -0.193 -17.5 -12.148 1 97.88 11 ARG B CA 1
ATOM 812 C C . ARG B 1 11 ? 0.916 -16.766 -12.891 1 97.88 11 ARG B C 1
ATOM 814 O O . ARG B 1 11 ? 1.884 -17.375 -13.344 1 97.88 11 ARG B O 1
ATOM 821 N N . ASN B 1 12 ? 0.751 -15.516 -13.023 1 98.12 12 ASN B N 1
ATOM 822 C CA . ASN B 1 12 ? 1.706 -14.703 -13.773 1 98.12 12 ASN B CA 1
ATOM 823 C C . ASN B 1 12 ? 2.377 -13.664 -12.875 1 98.12 12 ASN B C 1
ATOM 825 O O . ASN B 1 12 ? 2.553 -12.508 -13.281 1 98.12 12 ASN B O 1
ATOM 829 N N . PHE B 1 13 ? 2.729 -14.102 -11.758 1 98.25 13 PHE B N 1
ATOM 830 C CA . PHE B 1 13 ? 3.23 -13.164 -10.758 1 98.25 13 PHE B CA 1
ATOM 831 C C . PHE B 1 13 ? 4.469 -12.438 -11.273 1 98.25 13 PHE B C 1
ATOM 833 O O . PHE B 1 13 ? 4.645 -11.242 -11.016 1 98.25 13 PHE B O 1
ATOM 840 N N . GLY B 1 14 ? 5.344 -13.141 -11.891 1 97.25 14 GLY B N 1
ATOM 841 C CA . GLY B 1 14 ? 6.539 -12.523 -12.453 1 97.25 14 GLY B CA 1
ATOM 842 C C . GLY B 1 14 ? 6.242 -11.289 -13.281 1 97.25 14 GLY B C 1
ATOM 843 O O . GLY B 1 14 ? 6.957 -10.289 -13.195 1 97.25 14 GLY B O 1
ATOM 844 N N . ARG B 1 15 ? 5.203 -11.359 -14.031 1 97.75 15 ARG B N 1
ATOM 845 C CA . ARG B 1 15 ? 4.766 -10.234 -14.852 1 97.75 15 ARG B CA 1
ATOM 846 C C . ARG B 1 15 ? 4.273 -9.086 -13.984 1 97.75 15 ARG B C 1
ATOM 848 O O . ARG B 1 15 ? 4.637 -7.926 -14.219 1 97.75 15 ARG B O 1
ATOM 855 N N . TYR B 1 16 ? 3.537 -9.414 -13.008 1 97.94 16 TYR B N 1
ATOM 856 C CA . TYR B 1 16 ? 2.906 -8.375 -12.195 1 97.94 16 TYR B CA 1
ATOM 857 C C . TYR B 1 16 ? 3.912 -7.742 -11.242 1 97.94 16 TYR B C 1
ATOM 859 O O . TYR B 1 16 ? 3.775 -6.574 -10.875 1 97.94 16 TYR B O 1
ATOM 867 N N . ARG B 1 17 ? 4.918 -8.477 -10.961 1 97 17 ARG B N 1
ATOM 868 C CA . ARG B 1 17 ? 6.027 -7.906 -10.203 1 97 17 ARG B CA 1
ATOM 869 C C . ARG B 1 17 ? 6.691 -6.773 -10.977 1 97 17 ARG B C 1
ATOM 871 O O . ARG B 1 17 ? 7.172 -5.805 -10.383 1 97 17 ARG B O 1
ATOM 878 N N . GLU B 1 18 ? 6.672 -6.895 -12.258 1 97.38 18 GLU B N 1
ATOM 879 C CA . GLU B 1 18 ? 7.211 -5.84 -13.117 1 97.38 18 GLU B CA 1
ATOM 880 C C . GLU B 1 18 ? 6.219 -4.691 -13.266 1 97.38 18 GLU B C 1
ATOM 882 O O . GLU B 1 18 ? 6.598 -3.521 -13.148 1 97.38 18 GLU B O 1
ATOM 887 N N . ILE B 1 19 ? 5.035 -4.965 -13.461 1 98 19 ILE B N 1
ATOM 888 C CA . ILE B 1 19 ? 3.979 -3.988 -13.703 1 98 19 ILE B CA 1
ATOM 889 C C . ILE B 1 19 ? 3.83 -3.074 -12.492 1 98 19 ILE B C 1
ATOM 891 O O . ILE B 1 19 ? 3.633 -1.866 -12.641 1 98 19 ILE B O 1
ATOM 895 N N . VAL B 1 20 ? 4.043 -3.566 -11.344 1 98 20 VAL B N 1
ATOM 896 C CA . VAL B 1 20 ? 3.775 -2.85 -10.102 1 98 20 VAL B CA 1
ATOM 897 C C . VAL B 1 20 ? 4.797 -1.73 -9.922 1 98 20 VAL B C 1
ATOM 899 O O . VAL B 1 20 ? 4.559 -0.78 -9.172 1 98 20 VAL B O 1
ATOM 902 N N . GLN B 1 21 ? 5.949 -1.799 -10.625 1 97.38 21 GLN B N 1
ATOM 903 C CA . GLN B 1 21 ? 6.969 -0.757 -10.531 1 97.38 21 GLN B CA 1
ATOM 904 C C . GLN B 1 21 ? 6.496 0.534 -11.195 1 97.38 21 GLN B C 1
ATOM 906 O O . GLN B 1 21 ? 7.055 1.604 -10.945 1 97.38 21 GLN B O 1
ATOM 911 N N . ARG B 1 22 ? 5.438 0.381 -11.977 1 96.88 22 ARG B N 1
ATOM 912 C CA . ARG B 1 22 ? 4.922 1.543 -12.688 1 96.88 22 ARG B CA 1
ATOM 913 C C . ARG B 1 22 ? 3.572 1.978 -12.125 1 96.88 22 ARG B C 1
ATOM 915 O O . ARG B 1 22 ? 3.25 3.166 -12.125 1 96.88 22 ARG B O 1
ATOM 922 N N . GLU B 1 23 ? 2.836 0.997 -11.75 1 97.62 23 GLU B N 1
ATOM 923 C CA . GLU B 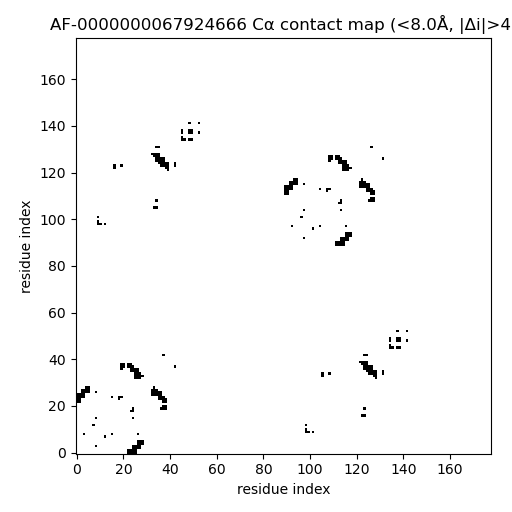1 23 ? 1.51 1.299 -11.219 1 97.62 23 GLU B CA 1
ATOM 924 C C . GLU B 1 23 ? 1.03 0.199 -10.273 1 97.62 23 GLU B C 1
ATOM 926 O O . GLU B 1 23 ? 1.357 -0.974 -10.461 1 97.62 23 GLU B O 1
ATOM 931 N N . PRO B 1 24 ? 0.189 0.557 -9.297 1 98.12 24 PRO B N 1
ATOM 932 C CA . PRO B 1 24 ? -0.355 -0.466 -8.406 1 98.12 24 PRO B CA 1
ATOM 933 C C . PRO B 1 24 ? -1.27 -1.455 -9.125 1 98.12 24 PRO B C 1
ATOM 935 O O . PRO B 1 24 ? -1.86 -1.119 -10.156 1 98.12 24 PRO B O 1
ATOM 938 N N . VAL B 1 25 ? -1.338 -2.65 -8.492 1 98.62 25 VAL B N 1
ATOM 939 C CA . VAL B 1 25 ? -2.193 -3.688 -9.055 1 98.62 25 VAL B CA 1
ATOM 940 C C . VAL B 1 25 ? -3.268 -4.082 -8.047 1 98.62 25 VAL B C 1
ATOM 942 O O . VAL B 1 25 ? -2.955 -4.508 -6.93 1 98.62 25 VAL B O 1
ATOM 945 N N . ALA B 1 26 ? -4.523 -3.922 -8.508 1 98.75 26 ALA B N 1
ATOM 946 C CA . ALA B 1 26 ? -5.66 -4.414 -7.73 1 98.75 26 ALA B CA 1
ATOM 947 C C . ALA B 1 26 ? -5.949 -5.879 -8.047 1 98.75 26 ALA B C 1
ATOM 949 O O . ALA B 1 26 ? -6.25 -6.227 -9.188 1 98.75 26 ALA B O 1
ATOM 950 N N . VAL B 1 27 ? -5.805 -6.641 -7.027 1 98.75 27 VAL B N 1
ATOM 951 C CA . VAL B 1 27 ? -6.07 -8.062 -7.172 1 98.75 27 VAL B CA 1
ATOM 952 C C . VAL B 1 27 ? -7.527 -8.359 -6.82 1 98.75 27 VAL B C 1
ATOM 954 O O . VAL B 1 27 ? -7.957 -8.125 -5.684 1 98.75 27 VAL B O 1
ATOM 957 N N . MET B 1 28 ? -8.273 -8.953 -7.855 1 98.62 28 MET B N 1
ATOM 958 C CA . MET B 1 28 ? -9.727 -9.07 -7.754 1 98.62 28 MET B CA 1
ATOM 959 C C . MET B 1 28 ? -10.141 -10.5 -7.445 1 98.62 28 MET B C 1
ATOM 961 O O . MET B 1 28 ? -9.531 -11.445 -7.945 1 98.62 28 MET B O 1
ATOM 965 N N . SER B 1 29 ? -11.086 -10.586 -6.582 1 96.88 29 SER B N 1
ATOM 966 C CA . SER B 1 29 ? -11.797 -11.828 -6.316 1 96.88 29 SER B CA 1
ATOM 967 C C . SER B 1 29 ? -13.305 -11.617 -6.312 1 96.88 29 SER B C 1
ATOM 969 O O . SER B 1 2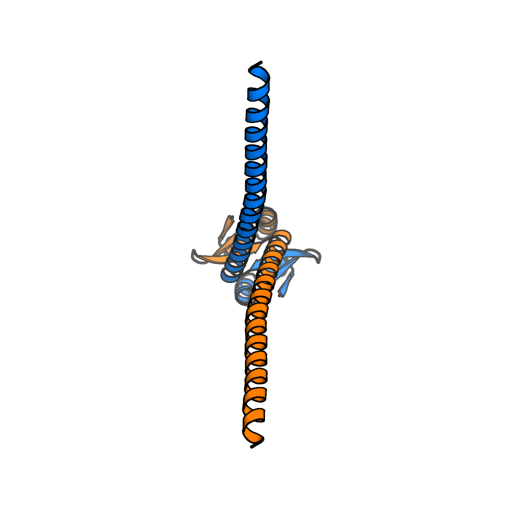9 ? -13.812 -10.734 -5.617 1 96.88 29 SER B O 1
ATOM 971 N N . HIS B 1 30 ? -14.023 -12.359 -7.055 1 95.44 30 HIS B N 1
ATOM 972 C CA . HIS B 1 30 ? -15.477 -12.273 -7.156 1 95.44 30 HIS B CA 1
ATOM 973 C C . HIS B 1 30 ? -15.93 -10.844 -7.438 1 95.44 30 HIS B C 1
ATOM 975 O O . HIS B 1 30 ? -16.875 -10.359 -6.824 1 95.44 30 HIS B O 1
ATOM 981 N N . GLY B 1 31 ? -15.133 -10.195 -8.156 1 93.69 31 GLY B N 1
ATOM 982 C CA . GLY B 1 31 ? -15.5 -8.875 -8.625 1 93.69 31 GLY B CA 1
ATOM 983 C C . GLY B 1 31 ? -15.141 -7.773 -7.645 1 93.69 31 GLY B C 1
ATOM 984 O O . GLY B 1 31 ? -15.477 -6.605 -7.855 1 93.69 31 GLY B O 1
ATOM 985 N N . ARG B 1 32 ? -14.453 -8.109 -6.605 1 95.69 32 ARG B N 1
ATOM 986 C CA . ARG B 1 32 ? -14.039 -7.133 -5.602 1 95.69 32 ARG B CA 1
ATOM 987 C C . ARG B 1 32 ? -12.547 -7.227 -5.324 1 95.69 32 ARG B C 1
ATOM 989 O O . ARG B 1 32 ? -11.953 -8.297 -5.453 1 95.69 32 ARG B O 1
ATOM 996 N N . PRO B 1 33 ? -11.984 -6.152 -4.938 1 97.19 33 PRO B N 1
ATOM 997 C CA . PRO B 1 33 ? -10.562 -6.23 -4.598 1 97.19 33 PRO B CA 1
ATOM 998 C C . PRO B 1 33 ? -10.305 -7.004 -3.309 1 97.19 33 PRO B C 1
ATOM 1000 O O . PRO B 1 33 ? -10.93 -6.723 -2.281 1 97.19 33 PRO B O 1
ATOM 1003 N N . THR B 1 34 ? -9.508 -7.895 -3.389 1 95.88 34 THR B N 1
ATOM 1004 C CA . THR B 1 34 ? -9.148 -8.68 -2.213 1 95.88 34 THR B CA 1
ATOM 1005 C C . THR B 1 34 ? -7.816 -8.211 -1.639 1 95.88 34 THR B C 1
ATOM 1007 O O . THR B 1 34 ? -7.477 -8.539 -0.5 1 95.88 34 THR B O 1
ATOM 1010 N N . GLY B 1 35 ? -7.031 -7.488 -2.438 1 98.5 35 GLY B N 1
ATOM 1011 C CA . GLY B 1 35 ? -5.75 -6.914 -2.049 1 98.5 35 GLY B CA 1
ATOM 1012 C C . GLY B 1 35 ? -5.098 -6.105 -3.152 1 98.5 35 GLY B C 1
ATOM 1013 O O . GLY B 1 35 ? -5.609 -6.051 -4.273 1 98.5 35 GLY B O 1
ATOM 1014 N N . TYR B 1 36 ? -4.031 -5.453 -2.744 1 98.75 36 TYR B N 1
ATOM 1015 C CA . TYR B 1 36 ? -3.26 -4.633 -3.672 1 98.75 36 TYR B CA 1
ATOM 1016 C C . TYR B 1 36 ? -1.776 -4.977 -3.604 1 98.75 36 TYR B C 1
ATOM 1018 O O . TYR B 1 36 ? -1.228 -5.176 -2.518 1 98.75 36 TYR B O 1
ATOM 1026 N N . PHE B 1 37 ? -1.218 -5.078 -4.703 1 98.75 37 PHE B N 1
ATOM 1027 C CA . PHE B 1 37 ? 0.226 -5.246 -4.832 1 98.75 37 PHE B CA 1
ATOM 1028 C C . PHE B 1 37 ? 0.881 -3.951 -5.301 1 98.75 37 PHE B C 1
ATOM 1030 O O . PHE B 1 37 ? 0.467 -3.367 -6.305 1 98.75 37 PHE B O 1
ATOM 1037 N N . VAL B 1 38 ? 1.818 -3.498 -4.492 1 98.38 38 VAL B N 1
ATOM 1038 C CA . VAL B 1 38 ? 2.455 -2.213 -4.758 1 98.38 38 VAL B CA 1
ATOM 1039 C C . VAL B 1 38 ? 3.975 -2.371 -4.719 1 98.38 38 VAL B C 1
ATOM 1041 O O . VAL B 1 38 ? 4.492 -3.285 -4.07 1 98.38 38 VAL B O 1
ATOM 1044 N N . SER B 1 39 ? 4.645 -1.486 -5.383 1 98.25 39 SER B N 1
ATOM 1045 C CA . SER B 1 39 ? 6.105 -1.513 -5.359 1 98.25 39 SER B CA 1
ATOM 1046 C C . SER B 1 39 ? 6.645 -1.134 -3.984 1 98.25 39 SER B C 1
ATOM 1048 O O . SER B 1 39 ? 5.922 -0.563 -3.164 1 98.25 39 SER B O 1
ATOM 1050 N N . ALA B 1 40 ? 7.859 -1.427 -3.826 1 97.56 40 ALA B N 1
ATOM 1051 C CA . ALA B 1 40 ? 8.516 -1.046 -2.578 1 97.56 40 ALA B CA 1
ATOM 1052 C C . ALA B 1 40 ? 8.547 0.471 -2.418 1 97.56 40 ALA B C 1
ATOM 1054 O O . ALA B 1 40 ? 8.312 0.991 -1.324 1 97.56 40 ALA B O 1
ATOM 1055 N N . VAL B 1 41 ? 8.805 1.124 -3.432 1 96.19 41 VAL B N 1
ATOM 1056 C CA . VAL B 1 41 ? 8.914 2.58 -3.416 1 96.19 41 VAL B CA 1
ATOM 1057 C C . VAL B 1 41 ? 7.555 3.191 -3.062 1 96.19 41 VAL B C 1
ATOM 1059 O O . VAL B 1 41 ? 7.461 4.035 -2.168 1 96.19 41 VAL B O 1
ATOM 1062 N N . GLU B 1 42 ? 6.531 2.723 -3.721 1 95.5 42 GLU B N 1
ATOM 1063 C CA . GLU B 1 42 ? 5.191 3.24 -3.461 1 95.5 42 GLU B CA 1
ATOM 1064 C C . GLU B 1 42 ? 4.762 2.965 -2.021 1 95.5 42 GLU B C 1
ATOM 1066 O O . GLU B 1 42 ? 4.152 3.818 -1.375 1 95.5 42 GLU B O 1
ATOM 1071 N N . TYR B 1 43 ? 5.09 1.822 -1.601 1 97.12 43 TYR B N 1
ATOM 1072 C CA . TYR B 1 43 ? 4.719 1.466 -0.236 1 97.12 43 TYR B CA 1
ATOM 1073 C C . TYR B 1 43 ? 5.41 2.377 0.772 1 97.12 43 TYR B C 1
ATOM 1075 O O . TYR B 1 43 ? 4.789 2.832 1.734 1 97.12 43 TYR B O 1
ATOM 1083 N N . GLU B 1 44 ? 6.645 2.641 0.578 1 94.75 44 GLU B N 1
ATOM 1084 C CA . GLU B 1 44 ? 7.402 3.516 1.467 1 94.75 44 GLU B CA 1
ATOM 1085 C C . GLU B 1 44 ? 6.828 4.93 1.475 1 94.75 44 GLU B C 1
ATOM 1087 O O . GLU B 1 44 ? 6.734 5.559 2.529 1 94.75 44 GLU B O 1
ATOM 1092 N N . ASP B 1 45 ? 6.477 5.371 0.342 1 93.75 45 ASP B N 1
ATOM 1093 C CA . ASP B 1 45 ? 5.848 6.684 0.24 1 93.75 45 ASP B CA 1
ATOM 1094 C C . ASP B 1 45 ? 4.539 6.73 1.025 1 93.75 45 ASP B C 1
ATOM 1096 O O . ASP B 1 45 ? 4.289 7.676 1.777 1 93.75 45 ASP B O 1
ATOM 1100 N N . LEU B 1 46 ? 3.752 5.73 0.882 1 94.19 46 LEU B N 1
ATOM 1101 C CA . LEU B 1 46 ? 2.467 5.648 1.569 1 94.19 46 LEU B CA 1
ATOM 1102 C C . LEU B 1 46 ? 2.66 5.609 3.082 1 94.19 46 LEU B C 1
ATOM 1104 O O . LEU B 1 46 ? 1.903 6.238 3.824 1 94.19 46 LEU B O 1
ATOM 1108 N N . GLN B 1 47 ? 3.682 4.875 3.443 1 93.81 47 GLN B N 1
ATOM 1109 C CA . GLN B 1 47 ? 3.996 4.812 4.867 1 93.81 47 GLN B CA 1
ATOM 1110 C C . GLN B 1 47 ? 4.418 6.18 5.398 1 93.81 47 GLN B C 1
ATOM 1112 O O . GLN B 1 47 ? 4.066 6.547 6.523 1 93.81 47 GLN B O 1
ATOM 1117 N N . ARG B 1 48 ? 5.184 6.859 4.637 1 92.62 48 ARG B N 1
ATOM 1118 C CA . ARG B 1 48 ? 5.609 8.195 5.027 1 92.62 48 ARG B CA 1
ATOM 1119 C C . ARG B 1 48 ? 4.406 9.117 5.246 1 92.62 48 ARG B C 1
ATOM 1121 O O . ARG B 1 48 ? 4.352 9.852 6.23 1 92.62 48 ARG B O 1
ATOM 1128 N N . TYR B 1 49 ? 3.482 9.023 4.359 1 89.31 49 TYR B N 1
ATOM 1129 C CA . TYR B 1 49 ? 2.273 9.828 4.48 1 89.31 49 TYR B CA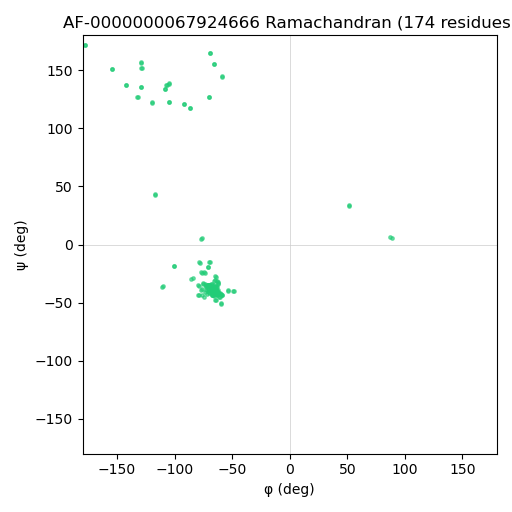 1
ATOM 1130 C C . TYR B 1 49 ? 1.492 9.461 5.734 1 89.31 49 TYR B C 1
ATOM 1132 O O . TYR B 1 49 ? 0.967 10.336 6.426 1 89.31 49 TYR B O 1
ATOM 1140 N N . LYS B 1 50 ? 1.378 8.242 6 1 89.75 50 LYS B N 1
ATOM 1141 C CA . LYS B 1 50 ? 0.68 7.754 7.184 1 89.75 50 LYS B CA 1
ATOM 1142 C C . LYS B 1 50 ? 1.337 8.273 8.461 1 89.75 50 LYS B C 1
ATOM 1144 O O . LYS B 1 50 ? 0.65 8.727 9.375 1 89.75 50 LYS B O 1
ATOM 1149 N N . ASN B 1 51 ? 2.664 8.242 8.453 1 89.88 51 ASN B N 1
ATOM 1150 C CA . ASN B 1 51 ? 3.412 8.695 9.617 1 89.88 51 ASN B CA 1
ATOM 1151 C C . ASN B 1 51 ? 3.266 10.195 9.836 1 89.88 51 ASN B C 1
ATOM 1153 O O . ASN B 1 51 ? 3.139 10.656 10.969 1 89.88 51 ASN B O 1
ATOM 1157 N N . LEU B 1 52 ? 3.27 10.852 8.781 1 83.94 52 LEU B N 1
ATOM 1158 C CA . LEU B 1 52 ? 3.092 12.297 8.844 1 83.94 52 LEU B CA 1
ATOM 1159 C C . LEU B 1 52 ? 1.718 12.648 9.406 1 83.94 52 LEU B C 1
ATOM 1161 O O . LEU B 1 52 ? 1.596 13.547 10.242 1 83.94 52 LEU B O 1
ATOM 1165 N N . ALA B 1 53 ? 0.766 11.938 8.977 1 82.69 53 ALA B N 1
ATOM 1166 C CA . ALA B 1 53 ? -0.602 12.172 9.43 1 82.69 53 ALA B CA 1
ATOM 1167 C C . ALA B 1 53 ? -0.749 11.859 10.922 1 82.69 53 ALA B C 1
ATOM 1169 O O . ALA B 1 53 ? -1.463 12.555 11.641 1 82.69 53 ALA B O 1
ATOM 1170 N N . ARG B 1 54 ? -0.129 10.898 11.383 1 82.56 54 ARG B N 1
ATOM 1171 C CA . ARG B 1 54 ? -0.199 10.492 12.781 1 82.56 54 ARG B CA 1
ATOM 1172 C C . ARG B 1 54 ? 0.491 11.508 13.68 1 82.56 54 ARG B C 1
ATOM 1174 O O . ARG B 1 54 ? 0.028 11.781 14.789 1 82.56 54 ARG B O 1
ATOM 1181 N N . GLN B 1 55 ? 1.58 11.977 13.234 1 82.81 55 GLN B N 1
ATOM 1182 C CA . GLN B 1 55 ? 2.311 12.969 14.008 1 82.81 55 GLN B CA 1
ATOM 1183 C C . GLN B 1 55 ? 1.506 14.258 14.148 1 82.81 55 GLN B C 1
ATOM 1185 O O . GLN B 1 55 ? 1.503 14.883 15.219 1 82.81 55 GLN B O 1
ATOM 1190 N N . SER B 1 56 ? 0.813 14.578 13.133 1 77.31 56 SER B N 1
ATOM 1191 C CA . SER B 1 56 ? -0.006 15.781 13.172 1 77.31 56 SER B CA 1
ATOM 1192 C C . SER B 1 56 ? -1.181 15.625 14.133 1 77.31 56 SER B C 1
ATOM 1194 O O . SER B 1 56 ? -1.53 16.562 14.852 1 77.31 56 SER B O 1
ATOM 1196 N N . PHE B 1 57 ? -1.708 14.469 14.188 1 71.75 57 PHE B N 1
ATOM 1197 C CA . PHE B 1 57 ? -2.828 14.195 15.078 1 71.75 57 PHE B CA 1
ATOM 1198 C C . PHE B 1 57 ? -2.357 14.062 16.516 1 71.75 57 PHE B C 1
ATOM 1200 O O . PHE B 1 57 ? -3.047 14.492 17.453 1 71.75 57 PHE B O 1
ATOM 1207 N N . ALA B 1 58 ? -1.244 13.461 16.562 1 74.25 58 ALA B N 1
ATOM 1208 C CA . ALA B 1 58 ? -0.672 13.305 17.891 1 74.25 58 ALA B CA 1
ATOM 1209 C C . ALA B 1 58 ? -0.352 14.664 18.516 1 74.25 58 ALA B C 1
ATOM 1211 O O . ALA B 1 58 ? -0.599 14.883 19.703 1 74.25 58 ALA B O 1
ATOM 1212 N N . THR B 1 59 ? 0.154 15.469 17.75 1 67.5 59 THR B N 1
ATOM 1213 C CA . THR B 1 59 ? 0.46 16.812 18.25 1 67.5 59 THR B CA 1
ATOM 1214 C C . THR B 1 59 ? -0.821 17.562 18.609 1 67.5 59 THR B C 1
ATOM 1216 O O . THR B 1 59 ? -0.872 18.266 19.609 1 67.5 59 THR B O 1
ATOM 1219 N N . LYS B 1 60 ? -1.825 17.312 17.734 1 68.44 60 LYS B N 1
ATOM 1220 C CA . LYS B 1 60 ? -3.094 17.984 18 1 68.44 60 LYS B CA 1
ATOM 1221 C C . LYS B 1 60 ? -3.738 17.453 19.281 1 68.44 60 LYS B C 1
ATOM 1223 O O . LYS B 1 60 ? -4.273 18.234 20.078 1 68.44 60 LYS B O 1
ATOM 1228 N N . ASP B 1 61 ? -3.648 16.188 19.391 1 66.56 61 ASP B N 1
ATOM 1229 C CA . ASP B 1 61 ? -4.191 15.562 20.594 1 66.56 61 ASP B CA 1
ATOM 1230 C C . ASP B 1 61 ? -3.393 15.969 21.844 1 66.56 61 ASP B C 1
ATOM 1232 O O . ASP B 1 61 ? -3.963 16.172 22.906 1 66.56 61 ASP B O 1
ATOM 1236 N N . LEU B 1 62 ? -2.125 16.031 21.594 1 66.25 62 LEU B N 1
ATOM 1237 C CA . LEU B 1 62 ? -1.262 16.453 22.688 1 66.25 62 LEU B CA 1
ATOM 1238 C C . LEU B 1 62 ? -1.566 17.906 23.094 1 66.25 62 LEU B C 1
ATOM 1240 O O . LEU B 1 62 ? -1.599 18.234 24.281 1 66.25 62 LEU B O 1
ATOM 1244 N N . THR B 1 63 ? -1.848 18.625 22.047 1 63.91 63 THR B N 1
ATOM 1245 C CA . THR B 1 63 ? -2.127 20.031 22.328 1 63.91 63 THR B CA 1
ATOM 1246 C C . THR B 1 63 ? -3.443 20.172 23.078 1 63.91 63 THR B C 1
ATOM 1248 O O . THR B 1 63 ? -3.545 20.984 24 1 63.91 63 THR B O 1
ATOM 1251 N N . LEU B 1 64 ? -4.363 19.281 22.719 1 62.12 64 LEU B N 1
ATOM 1252 C CA . LEU B 1 64 ? -5.645 19.359 23.422 1 62.12 64 LEU B CA 1
ATOM 1253 C C . LEU B 1 64 ? -5.52 18.844 24.844 1 62.12 64 LEU B C 1
ATOM 1255 O O . LEU B 1 64 ? -6.09 19.438 25.781 1 62.12 64 LEU B O 1
ATOM 1259 N N . ASP B 1 65 ? -4.809 17.797 24.984 1 63.78 65 ASP B N 1
ATOM 1260 C CA . ASP B 1 65 ? -4.578 17.25 26.312 1 63.78 65 ASP B CA 1
ATOM 1261 C C . ASP B 1 65 ? -3.725 18.203 27.156 1 63.78 65 ASP B C 1
ATOM 1263 O O . ASP B 1 65 ? -3.961 18.375 28.344 1 63.78 65 ASP B O 1
ATOM 1267 N N . GLU B 1 66 ? -2.787 18.766 26.484 1 66 66 GLU B N 1
ATOM 1268 C CA . GLU B 1 66 ? -1.93 19.719 27.172 1 66 66 GLU B CA 1
ATOM 1269 C C . GLU B 1 66 ? -2.711 20.969 27.578 1 66 66 GLU B C 1
ATOM 1271 O O . GLU B 1 66 ? -2.5 21.516 28.672 1 66 66 GLU B O 1
ATOM 1276 N N . ILE B 1 67 ? -3.607 21.406 26.859 1 65.75 67 ILE B N 1
ATOM 1277 C CA . ILE B 1 67 ? -4.457 22.547 27.172 1 65.75 67 ILE B CA 1
ATOM 1278 C C . ILE B 1 67 ? -5.359 22.203 28.359 1 65.75 67 ILE B C 1
ATOM 1280 O O . ILE B 1 67 ? -5.543 23.016 29.266 1 65.75 67 ILE B O 1
ATOM 1284 N N . GLU B 1 68 ? -5.867 21.047 28.297 1 60.91 68 GLU B N 1
ATOM 1285 C CA . GLU B 1 68 ? -6.738 20.594 29.391 1 60.91 68 GLU B CA 1
ATOM 1286 C C . GLU B 1 68 ? -5.961 20.453 30.688 1 60.91 68 GLU B C 1
ATOM 1288 O O . GLU B 1 68 ? -6.461 20.797 31.766 1 60.91 68 GLU B O 1
ATOM 1293 N N . MET B 1 69 ? -4.758 19.984 30.625 1 63.09 69 MET B N 1
ATOM 1294 C CA . MET B 1 69 ? -3.914 19.812 31.797 1 63.09 69 MET B CA 1
ATOM 1295 C C . MET B 1 69 ? -3.525 21.156 32.406 1 63.09 69 MET B C 1
ATOM 1297 O O . MET B 1 69 ? -3.5 21.328 33.625 1 63.09 69 MET B O 1
ATOM 1301 N N . ILE B 1 70 ? -3.346 22.125 31.641 1 63.78 70 ILE B N 1
ATOM 1302 C CA . ILE B 1 70 ? -2.979 23.469 32.062 1 63.78 70 ILE B CA 1
ATOM 1303 C C . ILE B 1 70 ? -4.195 24.172 32.688 1 63.78 70 ILE B C 1
ATOM 1305 O O . ILE B 1 70 ? -4.098 24.812 33.719 1 63.78 70 ILE B O 1
ATOM 1309 N N . THR B 1 71 ? -5.309 24.031 32 1 63.19 71 THR B N 1
ATOM 1310 C CA . THR B 1 71 ? -6.531 24.656 32.5 1 63.19 71 THR B CA 1
ATOM 1311 C C . THR B 1 71 ? -6.953 24.047 33.844 1 63.19 71 THR B C 1
ATOM 1313 O O . THR B 1 71 ? -7.367 24.75 34.75 1 63.19 71 THR B O 1
ATOM 1316 N N . ASN B 1 72 ? -6.77 22.812 33.938 1 64.19 72 ASN B N 1
ATOM 1317 C CA . ASN B 1 72 ? -7.141 22.125 35.156 1 64.19 72 ASN B CA 1
ATOM 1318 C C . ASN B 1 72 ? -6.137 22.391 36.281 1 64.19 72 ASN B C 1
ATOM 1320 O O . ASN B 1 72 ? -6.504 22.422 37.469 1 64.19 72 ASN B O 1
ATOM 1324 N N . SER B 1 73 ? -4.938 22.547 35.969 1 63.97 73 SER B N 1
ATOM 1325 C CA . SER B 1 73 ? -3.918 22.875 36.938 1 63.97 73 SER B CA 1
ATOM 1326 C C . SER B 1 73 ? -4.062 24.312 37.438 1 63.97 73 SER B C 1
ATOM 1328 O O . SER B 1 73 ? -3.816 24.594 38.625 1 63.97 73 SER B O 1
ATOM 1330 N N . ARG B 1 74 ? -4.465 25.188 36.531 1 59.38 74 ARG B N 1
ATOM 1331 C CA . ARG B 1 74 ? -4.699 26.578 36.938 1 59.38 74 ARG B CA 1
ATOM 1332 C C . ARG B 1 74 ? -5.945 26.703 37.812 1 59.38 74 ARG B C 1
ATOM 1334 O O . ARG B 1 74 ? -5.996 27.531 38.688 1 59.38 74 ARG B O 1
ATOM 1341 N N . MET B 1 75 ? -6.918 25.938 37.562 1 59.59 75 MET B N 1
ATOM 1342 C CA . MET B 1 75 ? -8.148 25.984 38.344 1 59.59 75 MET B CA 1
ATOM 1343 C C . MET B 1 75 ? -7.918 25.422 39.75 1 59.59 75 MET B C 1
ATOM 1345 O O . MET B 1 75 ? -8.484 25.922 40.719 1 59.59 75 MET B O 1
ATOM 1349 N N . SER B 1 76 ? -7.137 24.531 39.75 1 62.38 76 SER B N 1
ATOM 1350 C CA . SER B 1 76 ? -6.879 23.953 41.094 1 62.38 76 SER B CA 1
ATOM 1351 C C . SER B 1 76 ? -6.055 24.891 41.938 1 62.38 76 SER B C 1
ATOM 1353 O O . SER B 1 76 ? -6.32 25.031 43.156 1 62.38 76 SER B O 1
ATOM 1355 N N . SER B 1 77 ? -5.086 25.562 41.406 1 61.06 77 SER B N 1
ATOM 1356 C CA . SER B 1 77 ? -4.27 26.5 42.156 1 61.06 77 SER B CA 1
ATOM 1357 C C . SER B 1 77 ? -5.082 27.703 42.594 1 61.06 77 SER B C 1
ATOM 1359 O O . SER B 1 77 ? -4.91 28.203 43.719 1 61.06 77 SER B O 1
ATOM 1361 N N . GLU B 1 78 ? -5.934 28.141 41.781 1 60.28 78 GLU B N 1
ATOM 1362 C CA . GLU B 1 78 ? -6.766 29.297 42.094 1 60.28 78 GLU B CA 1
ATOM 1363 C C . GLU B 1 78 ? -7.793 28.953 43.188 1 60.28 78 GLU B C 1
ATOM 1365 O O . GLU B 1 78 ? -8.086 29.766 44.062 1 60.28 78 GLU B O 1
ATOM 1370 N N . HIS B 1 79 ? -8.305 27.859 43.125 1 64.81 79 HIS B N 1
ATOM 1371 C CA . HIS B 1 79 ? -9.25 27.422 44.156 1 64.81 79 HIS B CA 1
ATOM 1372 C C . HIS B 1 79 ? -8.562 27.234 45.5 1 64.81 79 HIS B C 1
ATOM 1374 O O . HIS B 1 79 ? -9.141 27.531 46.531 1 64.81 79 HIS B O 1
ATOM 1380 N N . ASP B 1 80 ? -7.504 26.781 45.5 1 60.28 80 ASP B N 1
ATOM 1381 C CA . ASP B 1 80 ? -6.773 26.547 46.719 1 60.28 80 ASP B CA 1
ATOM 1382 C C . ASP B 1 80 ? -6.426 27.859 47.438 1 60.28 80 ASP B C 1
ATOM 1384 O O . ASP B 1 80 ? -6.523 27.969 48.656 1 60.28 80 ASP B O 1
ATOM 1388 N N . HIS B 1 81 ? -5.988 28.828 46.75 1 60.69 81 HIS B N 1
ATOM 1389 C CA . HIS B 1 81 ? -5.656 30.141 47.312 1 60.69 81 HIS B CA 1
ATOM 1390 C C . HIS B 1 81 ? -6.898 30.828 47.875 1 60.69 81 HIS B C 1
ATOM 1392 O O . HIS B 1 81 ? -6.84 31.484 48.906 1 60.69 81 HIS B O 1
ATOM 1398 N N . LEU B 1 82 ? -8.078 30.5 47.312 1 58.53 82 LEU B N 1
ATOM 1399 C CA . LEU B 1 82 ? -9.305 31.125 47.781 1 58.53 82 LEU B CA 1
ATOM 1400 C C . LEU B 1 82 ? -9.789 30.469 49.094 1 58.53 82 LEU B C 1
ATOM 1402 O O . LEU B 1 82 ? -10.234 31.156 50 1 58.53 82 LEU B O 1
ATOM 1406 N N . ASN B 1 83 ? -9.617 29.266 49.219 1 61.81 83 ASN B N 1
ATOM 1407 C CA . ASN B 1 83 ? -10.023 28.562 50.406 1 61.81 83 ASN B CA 1
ATOM 1408 C C . ASN B 1 83 ? -9.086 28.875 51.594 1 61.81 83 ASN B C 1
ATOM 1410 O O . ASN B 1 83 ? -9.531 28.953 52.719 1 61.81 83 ASN B O 1
ATOM 1414 N N . ALA B 1 84 ? -7.91 29.062 51.375 1 58.97 84 ALA B N 1
ATOM 1415 C CA . ALA B 1 84 ? -6.93 29.359 52.406 1 58.97 84 ALA B CA 1
ATOM 1416 C C . ALA B 1 84 ? -7.211 30.719 53.062 1 58.97 84 ALA B C 1
ATOM 1418 O O . ALA B 1 84 ? -7.039 30.875 54.25 1 58.97 84 ALA B O 1
ATOM 1419 N N . LEU B 1 85 ? -7.742 31.688 52.406 1 56.66 85 LEU B N 1
ATOM 1420 C CA . LEU B 1 85 ? -8.055 33 52.938 1 56.66 85 LEU B CA 1
ATOM 1421 C C . LEU B 1 85 ? -9.273 32.938 53.844 1 56.66 85 LEU B C 1
ATOM 1423 O O . LEU B 1 85 ? -9.359 33.688 54.844 1 56.66 85 LEU B O 1
ATOM 1427 N N . LEU B 1 86 ? -10.047 32.031 53.656 1 61.78 86 LEU B N 1
ATOM 1428 C CA . LEU B 1 86 ? -11.273 31.953 54.469 1 61.78 86 LEU B CA 1
ATOM 1429 C C . LEU B 1 86 ? -11.023 31.266 55.812 1 61.78 86 LEU B C 1
ATOM 1431 O O . LEU B 1 86 ? -11.703 31.547 56.781 1 61.78 86 LEU B O 1
ATOM 1435 N N . ASP B 1 87 ? -10.086 30.422 55.75 1 60.31 87 ASP B N 1
ATOM 1436 C CA . ASP B 1 87 ? -9.891 29.703 57 1 60.31 87 ASP B CA 1
ATOM 1437 C C . ASP B 1 87 ? -9.125 30.562 58 1 60.31 87 ASP B C 1
ATOM 1439 O O . ASP B 1 87 ? -9.078 30.234 59.188 1 60.31 87 ASP B O 1
ATOM 1443 N N . GLU B 1 88 ? -8.453 31.688 57.594 1 53.09 88 GLU B N 1
ATOM 1444 C CA . GLU B 1 88 ? -7.746 32.469 58.594 1 53.09 88 GLU B CA 1
ATOM 1445 C C . GLU B 1 88 ? -8.711 33.312 59.438 1 53.09 88 GLU B C 1
ATOM 1447 O O . GLU B 1 88 ? -8.305 34 60.375 1 53.09 88 GLU B O 1
ATOM 1452 N N . LYS B 1 89 ? -10.039 33.25 59.344 1 42.03 89 LYS B N 1
ATOM 1453 C CA . LYS B 1 89 ? -10.68 33.875 60.469 1 42.03 89 LYS B CA 1
ATOM 1454 C C . LYS B 1 89 ? -10.758 32.906 61.656 1 42.03 89 LYS B C 1
ATOM 1456 O O . LYS B 1 89 ? -10.914 31.703 61.469 1 42.03 89 LYS B O 1
#

Nearest PDB structures (foldseek):
  3k33-assembly1_C-2  TM=7.620E-01  e=1.882E-02  Punavirus P1
  4noc-assembly1_A  TM=4.418E-01  e=4.758E-01  Kribbella flavida DSM 17836
  2ja3-assembly2_D  TM=4.403E-01  e=1.881E+00  Homo sapiens
  2ja3-assembly3_E  TM=4.163E-01  e=1.429E+00  Homo sapiens
  8v7z-assembly1_A  TM=4.308E-01  e=5.272E+00  Homo sapiens

Radius of gyration: 28.6 Å; Cα contacts (8 Å, |Δi|>4): 174; chains: 2; bounding box: 33×88×77 Å